Protein AF-A0A2U1QJL3-F1 (afdb_monomer_lite)

Foldseek 3Di:
DDDDDDDDDDDDDDDDPPDPPPDDPPCDPVNVVVVVVVVVVVVVQVVLLVQLVCQQPPDDPLLPDLQCVQVRNQFGVVLSVVVSVQVVLLVPPPRDPVPQPCCCCVPQLHDHNNRVVVCNVVVHHDHPVSGDVVRRPSDPVVPDPDPPPDD

Sequence (151 aa):
MEFTGRFSNVYVVLGELQATSVSPRKISTLDQFVGCINEIVQSQVTAINESFERSRIFRYHQHNIPCFNLLRGFVSNEALDMILGEVHRLNDPEFEYSMCGCQVRKSCGLPCACILSAYLFSGEYILLESIDIFWRTLDVSWSKPLEDEDI

Structure (mmCIF, N/CA/C/O backbone):
data_AF-A0A2U1QJL3-F1
#
_entry.id   AF-A0A2U1QJL3-F1
#
loop_
_atom_site.group_PDB
_atom_site.id
_atom_site.type_symbol
_atom_site.label_atom_id
_atom_site.label_alt_id
_atom_site.label_comp_id
_atom_site.label_asym_id
_atom_site.label_entity_id
_atom_site.label_seq_id
_atom_site.pdbx_PDB_ins_code
_atom_site.Cartn_x
_atom_site.Cartn_y
_atom_site.Cartn_z
_atom_site.occupancy
_atom_site.B_iso_or_equiv
_atom_site.auth_seq_id
_atom_site.auth_comp_id
_atom_site.auth_asym_id
_atom_site.auth_atom_id
_atom_site.pdbx_PDB_model_num
ATOM 1 N N . MET A 1 1 ? -19.156 5.980 107.046 1.00 35.94 1 MET A N 1
ATOM 2 C CA . MET A 1 1 ? -20.389 6.382 106.343 1.00 35.94 1 MET A CA 1
ATOM 3 C C . MET A 1 1 ? -20.409 5.586 105.050 1.00 35.94 1 MET A C 1
ATOM 5 O O . MET A 1 1 ? -19.529 5.797 104.232 1.00 35.94 1 MET A O 1
ATOM 9 N N . GLU A 1 2 ? -21.090 4.438 105.001 1.00 29.98 2 GLU A N 1
ATOM 10 C CA . GLU A 1 2 ? -22.563 4.310 104.882 1.00 29.98 2 GLU A CA 1
ATOM 11 C C . GLU A 1 2 ? -23.050 4.919 103.551 1.00 29.98 2 GLU A C 1
ATOM 13 O O . GLU A 1 2 ? -22.648 6.025 103.230 1.00 29.98 2 GLU A O 1
ATOM 18 N N . PHE A 1 3 ? -23.884 4.312 102.709 1.00 27.55 3 PHE A N 1
ATOM 19 C CA . PHE A 1 3 ? -24.710 3.111 102.791 1.00 27.55 3 PHE A CA 1
ATOM 20 C C . PHE A 1 3 ? -25.094 2.707 101.349 1.00 27.55 3 PHE A C 1
ATOM 22 O O . PHE A 1 3 ? -24.989 3.479 100.400 1.00 27.55 3 PHE A O 1
ATOM 29 N N . THR A 1 4 ? -25.566 1.476 101.229 1.00 42.22 4 THR A N 1
ATOM 30 C CA . THR A 1 4 ? -26.170 0.793 100.077 1.00 42.22 4 THR A CA 1
ATOM 31 C C . THR A 1 4 ? -27.362 1.515 99.424 1.00 42.22 4 THR A C 1
ATOM 33 O O . THR A 1 4 ? -28.155 2.132 100.129 1.00 42.22 4 THR A O 1
ATOM 36 N N . GLY A 1 5 ? -27.602 1.284 98.123 1.00 34.34 5 GLY A N 1
ATOM 37 C CA . GLY A 1 5 ? -28.884 1.596 97.469 1.00 34.34 5 GLY A CA 1
ATOM 38 C C . GLY A 1 5 ? -29.047 0.959 96.081 1.00 34.34 5 GLY A C 1
ATOM 39 O O . GLY A 1 5 ? -28.285 1.255 95.171 1.00 34.34 5 GLY A O 1
ATOM 40 N N . ARG A 1 6 ? -30.025 0.054 95.951 1.00 42.84 6 ARG A N 1
ATOM 41 C CA . ARG A 1 6 ? -30.450 -0.704 94.750 1.00 42.84 6 ARG A CA 1
ATOM 42 C C . ARG A 1 6 ? -31.365 0.143 93.835 1.00 42.84 6 ARG A C 1
ATOM 44 O O . ARG A 1 6 ? -31.698 1.258 94.207 1.00 42.84 6 ARG A O 1
ATOM 51 N N . PHE A 1 7 ? -31.846 -0.483 92.748 1.00 34.97 7 PHE A N 1
ATOM 52 C CA . PHE A 1 7 ? -32.929 -0.124 91.793 1.00 34.97 7 PHE A CA 1
ATOM 53 C C . PHE A 1 7 ? -32.413 0.347 90.415 1.00 34.97 7 PHE A C 1
ATOM 55 O O . PHE A 1 7 ? -31.825 1.409 90.296 1.00 34.97 7 PHE A O 1
ATOM 62 N N . SER A 1 8 ? -32.364 -0.517 89.391 1.00 34.56 8 SER A N 1
ATOM 63 C CA . SER A 1 8 ? -33.453 -1.046 88.534 1.00 34.56 8 SER A CA 1
ATOM 64 C C . SER A 1 8 ? -33.818 -0.123 87.358 1.00 34.56 8 SER A C 1
ATOM 66 O O . SER A 1 8 ? -34.401 0.931 87.555 1.00 34.56 8 SER A O 1
ATOM 68 N N . ASN A 1 9 ? -33.499 -0.614 86.151 1.00 34.94 9 ASN A N 1
ATOM 69 C CA . ASN A 1 9 ? -34.118 -0.413 84.831 1.00 34.94 9 ASN A CA 1
ATOM 70 C C . ASN A 1 9 ? -34.733 0.951 84.477 1.00 34.94 9 ASN A C 1
ATOM 72 O O . ASN A 1 9 ? -35.835 1.268 84.914 1.00 34.94 9 ASN A O 1
ATOM 76 N N . VAL A 1 10 ? -34.134 1.623 83.485 1.00 36.97 10 VAL A N 1
ATOM 77 C CA . VAL A 1 10 ? -34.872 2.497 82.560 1.00 36.97 10 VAL A CA 1
ATOM 78 C C . VAL A 1 10 ? -34.472 2.160 81.122 1.00 36.97 10 VAL A C 1
ATOM 80 O O . VAL A 1 10 ? -33.311 1.907 80.814 1.00 36.97 10 VAL A O 1
ATOM 83 N N . TYR A 1 11 ? -35.506 2.068 80.296 1.00 34.25 11 TYR A N 1
ATOM 84 C CA . TYR A 1 11 ? -35.568 1.497 78.962 1.00 34.25 11 TYR A CA 1
ATOM 85 C C . TYR A 1 11 ? -34.879 2.340 77.878 1.00 34.25 11 TYR A C 1
ATOM 87 O O . TYR A 1 11 ? -34.758 3.558 77.968 1.00 34.25 11 TYR A O 1
ATOM 95 N N . VAL A 1 12 ? -34.488 1.620 76.827 1.00 38.00 12 VAL A N 1
ATOM 96 C CA . VAL A 1 12 ? -33.970 2.060 75.527 1.00 38.00 12 VAL A CA 1
ATOM 97 C C . VAL A 1 12 ? -34.925 3.030 74.821 1.00 38.00 12 VAL A C 1
ATOM 99 O O . VAL A 1 12 ? -36.100 2.717 74.656 1.00 38.00 12 VAL A O 1
ATOM 102 N N . VAL A 1 13 ? -34.389 4.132 74.288 1.00 40.78 13 VAL A N 1
ATOM 103 C CA . VAL A 1 13 ? -34.911 4.778 73.071 1.00 40.78 13 VAL A CA 1
ATOM 104 C C . VAL A 1 13 ? -33.713 5.097 72.174 1.00 40.78 13 VAL A C 1
ATOM 106 O O . VAL A 1 13 ? -33.110 6.162 72.272 1.00 40.78 13 VAL A O 1
ATOM 109 N N . LEU A 1 14 ? -33.329 4.145 71.325 1.00 40.03 14 LEU A N 1
ATOM 110 C CA . LEU A 1 14 ? -32.512 4.429 70.147 1.00 40.03 14 LEU A CA 1
ATOM 111 C C . LEU A 1 14 ? -33.479 4.519 68.971 1.00 40.03 14 LEU A C 1
ATOM 113 O O . LEU A 1 14 ? -34.101 3.526 68.601 1.00 40.03 14 LEU A O 1
ATOM 117 N N . GLY A 1 15 ? -33.654 5.738 68.462 1.00 37.50 15 GLY A N 1
ATOM 118 C CA . GLY A 1 15 ? -34.457 6.009 67.278 1.00 37.50 15 GLY A CA 1
ATOM 119 C C . GLY A 1 15 ? -33.909 5.260 66.067 1.00 37.50 15 GLY A C 1
ATOM 120 O O . GLY A 1 15 ? -32.699 5.193 65.849 1.00 37.50 15 GLY A O 1
ATOM 121 N N . GLU A 1 16 ? -34.819 4.685 65.291 1.00 39.12 16 GLU A N 1
ATOM 122 C CA . GLU A 1 16 ? -34.521 4.007 64.039 1.00 39.12 16 GLU A CA 1
ATOM 123 C C . GLU A 1 16 ? -34.006 5.027 63.010 1.00 39.12 16 GLU A C 1
ATOM 125 O O . GLU A 1 16 ? -34.739 5.902 62.549 1.00 39.12 16 GLU A O 1
ATOM 130 N N . LEU A 1 17 ? -32.732 4.917 62.631 1.00 43.78 17 LEU A N 1
ATOM 131 C CA . LEU A 1 17 ? -32.229 5.500 61.391 1.00 43.78 17 LEU A CA 1
ATOM 132 C C . LEU A 1 17 ? -32.789 4.658 60.240 1.00 43.78 17 LEU A C 1
ATOM 134 O O . LEU A 1 17 ? -32.314 3.552 59.986 1.00 43.78 17 LEU A O 1
ATOM 138 N N . GLN A 1 18 ? -33.814 5.164 59.554 1.00 40.28 18 GLN A N 1
ATOM 139 C CA . GLN A 1 18 ? -34.268 4.578 58.295 1.00 40.28 18 GLN A CA 1
ATOM 140 C C . GLN A 1 18 ? -33.142 4.693 57.264 1.00 40.28 18 GLN A C 1
ATOM 142 O O . GLN A 1 18 ? -32.843 5.774 56.757 1.00 40.28 18 GLN A O 1
ATOM 147 N N . ALA A 1 19 ? -32.512 3.562 56.951 1.00 44.31 19 ALA A N 1
ATOM 148 C CA . ALA A 1 19 ? -31.654 3.437 55.789 1.00 44.31 19 ALA A CA 1
ATOM 149 C C . ALA A 1 19 ? -32.530 3.593 54.539 1.00 44.31 19 ALA A C 1
ATOM 151 O O . ALA A 1 19 ? -33.346 2.724 54.226 1.00 44.31 19 ALA A O 1
ATOM 152 N N . THR A 1 20 ? -32.377 4.706 53.823 1.00 41.28 20 THR A N 1
ATOM 153 C CA . THR A 1 20 ? -32.909 4.835 52.469 1.00 41.28 20 THR A CA 1
ATOM 154 C C . THR A 1 20 ? -32.197 3.8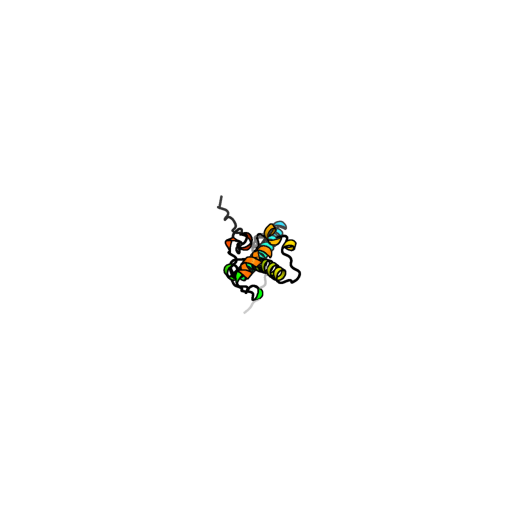00 51.603 1.00 41.28 20 THR A C 1
ATOM 156 O O . THR A 1 20 ? -31.023 3.928 51.261 1.00 41.28 20 THR A O 1
ATOM 159 N N . SER A 1 21 ? -32.899 2.713 51.286 1.00 44.62 21 SER A N 1
ATOM 160 C CA . SER A 1 21 ? -32.418 1.708 50.351 1.00 44.62 21 SER A CA 1
ATOM 161 C C . SER A 1 21 ? -32.355 2.347 48.966 1.00 44.62 21 SER A C 1
ATOM 163 O O . SER A 1 21 ? -33.350 2.380 48.239 1.00 44.62 21 SER A O 1
ATOM 165 N N . VAL A 1 22 ? -31.189 2.872 48.592 1.00 54.66 22 VAL A N 1
ATOM 166 C CA . VAL A 1 22 ? -30.868 3.084 47.183 1.00 54.66 22 VAL A CA 1
ATOM 167 C C . VAL A 1 22 ? -30.866 1.695 46.559 1.00 54.66 22 VAL A C 1
ATOM 169 O O . VAL A 1 22 ? -29.951 0.900 46.768 1.00 54.66 22 VAL A O 1
ATOM 172 N N . SER A 1 23 ? -31.960 1.370 45.872 1.00 48.47 23 SER A N 1
ATOM 173 C CA . SER A 1 23 ? -32.063 0.147 45.088 1.00 48.47 23 SER A CA 1
ATOM 174 C C . SER A 1 23 ? -30.882 0.124 44.113 1.00 48.47 23 SER A C 1
ATOM 176 O O . SER A 1 23 ? -30.701 1.107 43.384 1.00 48.47 23 SER A O 1
ATOM 178 N N . PRO A 1 24 ? -30.059 -0.941 44.081 1.00 53.22 24 PRO A N 1
ATOM 179 C CA . PRO A 1 24 ? -29.055 -1.069 43.042 1.00 53.22 24 PRO A CA 1
ATOM 180 C C . PRO A 1 24 ? -29.820 -1.081 41.721 1.00 53.22 24 PRO A C 1
ATOM 182 O O . PRO A 1 24 ? -30.660 -1.963 41.520 1.00 53.22 24 PRO A O 1
ATOM 185 N N . ARG A 1 25 ? -29.583 -0.095 40.841 1.00 50.38 25 ARG A N 1
ATOM 186 C CA . ARG A 1 25 ? -30.107 -0.152 39.470 1.00 50.38 25 ARG A CA 1
ATOM 187 C C . ARG A 1 25 ? -29.755 -1.536 38.941 1.00 50.38 25 ARG A C 1
ATOM 189 O O . ARG A 1 25 ? -28.577 -1.876 38.861 1.00 50.38 25 ARG A O 1
ATOM 196 N N . LYS A 1 26 ? -30.765 -2.351 38.629 1.00 56.22 26 LYS A N 1
ATOM 197 C CA . LYS A 1 26 ? -30.560 -3.579 37.865 1.00 56.22 26 LYS A CA 1
ATOM 198 C C . LYS A 1 26 ? -30.079 -3.130 36.493 1.00 56.22 26 LYS A C 1
ATOM 200 O O . LYS A 1 26 ? -30.901 -2.793 35.650 1.00 56.22 26 LYS A O 1
ATOM 205 N N . ILE A 1 27 ? -28.763 -3.049 36.323 1.00 58.47 27 ILE A N 1
ATOM 206 C CA . ILE A 1 27 ? -28.120 -2.881 35.022 1.00 58.47 27 ILE A CA 1
ATOM 207 C C . ILE A 1 27 ? -28.646 -4.047 34.188 1.00 58.47 27 ILE A C 1
ATOM 209 O O . ILE A 1 27 ? -28.427 -5.210 34.538 1.00 58.47 27 ILE A O 1
ATOM 213 N N . SER A 1 28 ? -29.490 -3.740 33.209 1.00 71.81 28 SER A N 1
ATOM 214 C CA . SER A 1 28 ? -30.244 -4.754 32.489 1.00 71.81 28 SER A CA 1
ATOM 215 C C . SER A 1 28 ? -29.292 -5.571 31.613 1.00 71.81 28 SER A C 1
ATOM 217 O O . SER A 1 28 ? -28.219 -5.103 31.233 1.00 71.81 28 SER A O 1
ATOM 219 N N . THR A 1 29 ? -29.668 -6.803 31.267 1.00 85.50 29 THR A N 1
ATOM 220 C CA . THR A 1 29 ? -28.891 -7.651 30.342 1.00 85.50 29 THR A CA 1
ATOM 221 C C . THR A 1 29 ? -28.591 -6.934 29.018 1.00 85.50 29 THR A C 1
ATOM 223 O O . THR A 1 29 ? -27.558 -7.186 28.405 1.00 85.50 29 THR A O 1
ATOM 226 N N . LEU A 1 30 ? -29.461 -6.003 28.608 1.00 92.19 30 LEU A N 1
ATOM 227 C CA . LEU A 1 30 ? -29.255 -5.162 27.434 1.00 92.19 30 LEU A CA 1
ATOM 228 C C . LEU A 1 30 ? -28.155 -4.113 27.653 1.00 92.19 30 LEU A C 1
ATOM 230 O O . LEU A 1 30 ? -27.290 -3.978 26.796 1.00 92.19 30 LEU A O 1
ATOM 234 N N . ASP A 1 31 ? -28.136 -3.428 28.800 1.00 90.44 31 ASP A N 1
ATOM 235 C CA . ASP A 1 31 ? -27.091 -2.441 29.120 1.00 90.44 31 ASP A CA 1
ATOM 236 C C . ASP A 1 31 ? -25.701 -3.092 29.158 1.00 90.44 31 ASP A C 1
ATOM 238 O O . ASP A 1 31 ? -24.728 -2.538 28.650 1.00 90.44 31 ASP A O 1
ATOM 242 N N . GLN A 1 32 ? -25.611 -4.308 29.710 1.00 90.50 32 GLN A N 1
ATOM 243 C CA . GLN A 1 32 ? -24.368 -5.087 29.718 1.00 90.50 32 GLN A CA 1
ATOM 244 C C . GLN A 1 32 ? -23.924 -5.471 28.302 1.00 90.50 32 GLN A C 1
ATOM 246 O O . GLN A 1 32 ? -22.742 -5.378 27.974 1.00 90.50 32 GLN A O 1
ATOM 251 N N . PHE A 1 33 ? -24.865 -5.883 27.451 1.00 92.88 33 PHE A N 1
ATOM 252 C CA . PHE A 1 33 ? -24.584 -6.250 26.066 1.00 92.88 33 PHE A CA 1
ATOM 253 C C . PHE A 1 33 ? -24.104 -5.054 25.234 1.00 92.88 33 PHE A C 1
ATOM 255 O O . PHE A 1 33 ? -23.099 -5.160 24.533 1.00 92.88 33 PHE A O 1
ATOM 262 N N . VAL A 1 34 ? -24.774 -3.903 25.355 1.00 94.56 34 VAL A N 1
ATOM 263 C CA . VAL A 1 34 ? -24.364 -2.652 24.695 1.00 94.56 34 VAL A CA 1
ATOM 264 C C . VAL A 1 34 ? -22.984 -2.210 25.181 1.00 94.56 34 VAL A C 1
ATOM 266 O O . VAL A 1 34 ? -22.145 -1.842 24.360 1.00 94.56 34 VAL A O 1
ATOM 269 N N . GLY A 1 35 ? -22.713 -2.315 26.488 1.00 93.81 35 GLY A N 1
ATOM 270 C CA . GLY A 1 35 ? -21.388 -2.050 27.051 1.00 93.81 35 GLY A CA 1
ATOM 271 C C . GLY A 1 35 ? -20.300 -2.920 26.418 1.00 93.81 35 GLY A C 1
ATOM 272 O O . GLY A 1 35 ? -19.288 -2.399 25.954 1.00 93.81 35 GLY A O 1
ATOM 273 N N . CYS A 1 36 ? -20.548 -4.227 26.299 1.00 94.88 36 CYS A N 1
ATOM 274 C CA . CYS A 1 36 ? -19.617 -5.164 25.669 1.00 94.88 36 CYS A CA 1
ATOM 275 C C . CYS A 1 36 ? -19.379 -4.853 24.179 1.00 94.88 36 CYS A C 1
ATOM 277 O O . CYS A 1 36 ? -18.234 -4.845 23.730 1.00 94.88 36 CYS A O 1
ATOM 279 N N . ILE A 1 37 ? -20.431 -4.541 23.408 1.00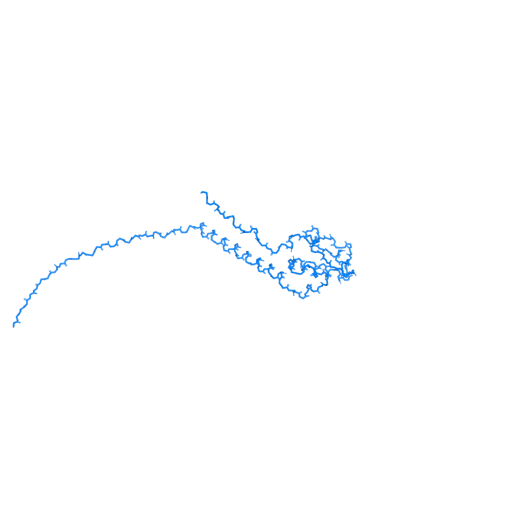 95.50 37 ILE A N 1
ATOM 280 C CA . ILE A 1 37 ? -20.273 -4.122 22.004 1.00 95.50 37 ILE A CA 1
ATOM 281 C C . ILE A 1 37 ? -19.413 -2.863 21.917 1.00 95.50 37 ILE A C 1
ATOM 283 O O . ILE A 1 37 ? -18.515 -2.803 21.079 1.00 95.50 37 ILE A O 1
ATOM 287 N N . ASN A 1 38 ? -19.666 -1.873 22.775 1.00 94.38 38 ASN A N 1
ATOM 288 C CA . ASN A 1 38 ? -18.889 -0.642 22.775 1.00 94.38 38 ASN A CA 1
ATOM 289 C C . ASN A 1 38 ? -17.404 -0.922 23.046 1.00 94.38 38 ASN A C 1
ATOM 291 O O . ASN A 1 38 ? -16.557 -0.429 22.311 1.00 94.38 38 ASN A O 1
ATOM 295 N N . GLU A 1 39 ? -17.074 -1.766 24.026 1.00 95.44 39 GLU A N 1
ATOM 296 C CA . GLU A 1 39 ? -15.687 -2.174 24.294 1.00 95.44 39 GLU A CA 1
ATOM 297 C C . GLU A 1 39 ? 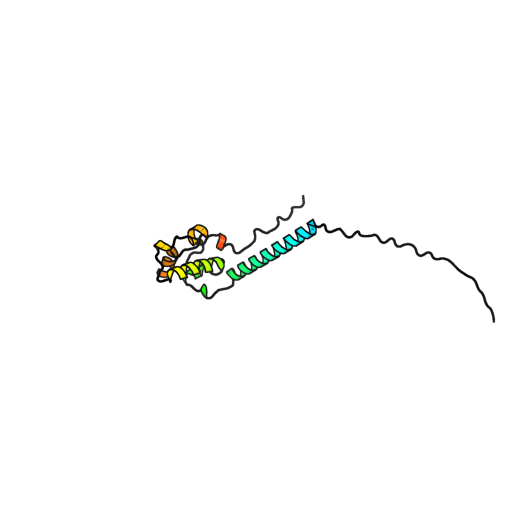-15.022 -2.836 23.074 1.00 95.44 39 GLU A C 1
ATOM 299 O O . GLU A 1 39 ? -13.890 -2.493 22.725 1.00 95.44 39 GLU A O 1
ATOM 304 N N . ILE A 1 40 ? -15.735 -3.731 22.379 1.00 95.75 40 ILE A N 1
ATOM 305 C CA . ILE A 1 40 ? -15.239 -4.388 21.159 1.00 95.75 40 ILE A CA 1
ATOM 306 C C . ILE A 1 40 ? -14.981 -3.358 20.053 1.00 95.75 40 ILE A C 1
ATOM 308 O O . ILE A 1 40 ? -13.917 -3.376 19.432 1.00 95.75 40 ILE A O 1
ATOM 312 N N . VAL A 1 41 ? -15.928 -2.447 19.815 1.00 94.19 41 VAL A N 1
ATOM 313 C CA . VAL A 1 41 ? -15.799 -1.407 18.784 1.00 94.19 41 VAL A CA 1
ATOM 314 C C . VAL A 1 41 ? -14.628 -0.478 19.100 1.00 94.19 41 VAL A C 1
ATOM 316 O O . VAL A 1 41 ? -13.808 -0.221 18.222 1.00 94.19 41 VAL A O 1
ATOM 319 N N . GLN A 1 42 ? -14.485 -0.027 20.349 1.00 93.81 42 GLN A N 1
ATOM 320 C CA . GLN A 1 42 ? -13.365 0.830 20.751 1.00 93.81 42 GLN A CA 1
ATOM 321 C C . GLN A 1 42 ? -12.015 0.123 20.595 1.00 93.81 42 GLN A C 1
ATOM 323 O O . GLN A 1 42 ? -11.046 0.720 20.117 1.00 93.81 42 GLN A O 1
ATOM 328 N N . SER A 1 43 ? -11.946 -1.166 20.936 1.00 96.25 43 SER A N 1
ATOM 329 C CA . SER A 1 43 ? -10.748 -1.978 20.715 1.00 96.25 43 SER A CA 1
ATOM 330 C C . SER A 1 43 ? -10.386 -2.072 19.228 1.00 96.25 43 SER A C 1
ATOM 332 O O . SER A 1 43 ? -9.225 -1.876 18.869 1.00 96.25 43 SER A O 1
ATOM 334 N N . GLN A 1 44 ? -11.368 -2.288 18.349 1.00 95.56 44 GLN A N 1
ATOM 335 C CA . GLN A 1 44 ? -11.140 -2.332 16.902 1.00 95.56 44 GLN A CA 1
ATOM 336 C C . GLN A 1 44 ? -10.694 -0.980 16.342 1.00 95.56 44 GLN A C 1
ATOM 338 O O . GLN A 1 44 ? -9.730 -0.930 15.582 1.00 95.56 44 GLN A O 1
ATOM 343 N N . VAL A 1 45 ? -11.339 0.118 16.746 1.00 94.12 45 VAL A N 1
ATOM 344 C CA . VAL A 1 45 ? -10.939 1.479 16.348 1.00 94.12 45 VAL A CA 1
ATOM 345 C C . VAL A 1 45 ? -9.496 1.760 16.768 1.00 94.12 45 VAL A C 1
ATOM 347 O O . VAL A 1 45 ? -8.719 2.298 15.983 1.00 94.12 45 VAL A O 1
ATOM 350 N N . THR A 1 46 ? -9.113 1.341 17.976 1.00 94.88 46 THR A N 1
ATOM 351 C CA . THR A 1 46 ? -7.742 1.490 18.481 1.00 94.88 46 THR A CA 1
ATOM 352 C C . THR A 1 46 ? -6.753 0.713 17.613 1.00 94.88 46 THR A C 1
ATOM 354 O O . THR A 1 46 ? -5.779 1.290 17.138 1.00 94.88 46 THR A O 1
ATOM 357 N N . ALA A 1 47 ? -7.037 -0.559 17.318 1.00 96.19 47 ALA A N 1
ATOM 358 C CA . ALA A 1 47 ? -6.183 -1.393 16.472 1.00 96.19 47 ALA A CA 1
ATOM 359 C C . ALA A 1 47 ? -6.037 -0.842 15.038 1.00 96.19 47 ALA A C 1
ATOM 361 O O . ALA A 1 47 ? -4.947 -0.873 14.464 1.00 96.19 47 ALA A O 1
ATOM 362 N N . ILE A 1 48 ? -7.116 -0.302 14.461 1.00 94.56 48 ILE A N 1
ATOM 363 C CA . ILE A 1 48 ? -7.082 0.336 13.138 1.00 94.56 48 ILE A CA 1
ATOM 364 C C . ILE A 1 48 ? -6.207 1.593 13.176 1.00 94.56 48 ILE A C 1
ATOM 366 O O . ILE A 1 48 ? -5.316 1.735 12.339 1.00 94.56 48 ILE A O 1
ATOM 370 N N . ASN A 1 49 ? -6.407 2.471 14.163 1.00 95.06 49 ASN A N 1
ATOM 371 C CA . ASN A 1 49 ? -5.602 3.683 14.324 1.00 95.06 49 ASN A CA 1
ATOM 372 C C . ASN A 1 49 ? -4.115 3.358 14.513 1.00 95.06 49 ASN A C 1
ATOM 374 O O . ASN A 1 49 ? -3.262 3.997 13.902 1.00 95.06 49 ASN A O 1
ATOM 378 N N . GLU A 1 50 ? -3.790 2.332 15.301 1.00 95.88 50 GLU A N 1
ATOM 379 C CA . GLU A 1 50 ? -2.414 1.853 15.440 1.00 95.88 50 GLU A CA 1
ATOM 380 C C . GLU A 1 50 ? -1.833 1.389 14.096 1.00 95.88 50 GLU A C 1
ATOM 382 O O . GLU A 1 50 ? -0.702 1.747 13.763 1.00 95.88 50 GLU A O 1
ATOM 387 N N . SER A 1 51 ? -2.590 0.634 13.291 1.00 96.06 51 SER A N 1
ATOM 388 C CA . SER A 1 51 ? -2.138 0.209 11.957 1.00 96.06 51 SER A CA 1
ATOM 389 C C . SER A 1 51 ? -1.935 1.392 10.998 1.00 96.06 51 SER A C 1
ATOM 391 O O . SER A 1 51 ? -0.937 1.460 10.267 1.00 96.06 51 SER A O 1
ATOM 393 N N . PHE A 1 52 ? -2.832 2.379 11.031 1.00 96.06 52 PHE A N 1
ATOM 394 C CA . PHE A 1 52 ? -2.705 3.605 10.247 1.00 96.06 52 PHE A CA 1
ATOM 395 C C . PHE A 1 52 ? -1.474 4.414 10.646 1.00 96.06 52 PHE A C 1
ATOM 397 O O . PHE A 1 52 ? -0.680 4.782 9.779 1.00 96.06 52 PHE A O 1
ATOM 404 N N . GLU A 1 53 ? -1.226 4.602 11.941 1.00 96.19 53 GLU A N 1
ATOM 405 C CA . GLU A 1 53 ? -0.016 5.277 12.413 1.00 96.19 53 GLU A CA 1
ATOM 406 C C . GLU A 1 53 ? 1.256 4.518 12.021 1.00 96.19 53 GLU A C 1
ATOM 408 O O . GLU A 1 53 ? 2.236 5.128 11.577 1.00 96.19 53 GLU A O 1
ATOM 413 N N . ARG A 1 54 ? 1.240 3.179 12.065 1.00 96.00 54 ARG A N 1
ATOM 414 C CA . ARG A 1 54 ? 2.345 2.370 11.524 1.00 96.00 54 ARG A CA 1
ATOM 415 C C . ARG A 1 54 ? 2.550 2.617 10.034 1.00 96.00 54 ARG A C 1
ATOM 417 O O . ARG A 1 54 ? 3.695 2.740 9.612 1.00 96.00 54 ARG A O 1
ATOM 424 N N . SER A 1 55 ? 1.484 2.714 9.244 1.00 97.06 55 SER A N 1
ATOM 425 C CA . SER A 1 55 ? 1.557 3.037 7.809 1.00 97.06 55 SER A CA 1
ATOM 426 C C . SER A 1 55 ? 2.127 4.429 7.549 1.00 97.06 55 SER A C 1
ATOM 428 O O . SER A 1 55 ? 2.914 4.617 6.62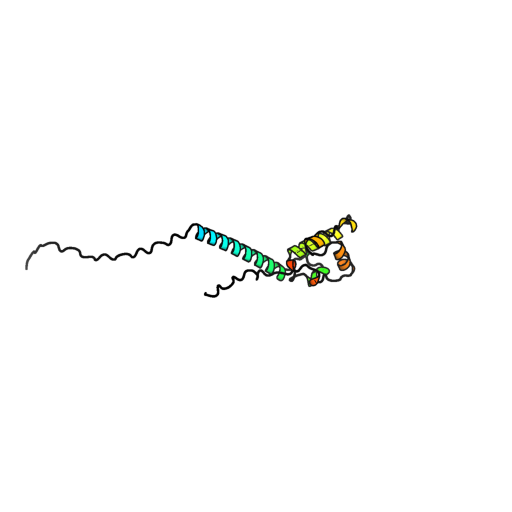1 1.00 97.06 55 SER A O 1
ATOM 430 N N . ARG A 1 56 ? 1.815 5.401 8.411 1.00 96.25 56 ARG A N 1
ATOM 431 C CA . ARG A 1 56 ? 2.307 6.780 8.298 1.00 96.25 56 ARG A CA 1
ATOM 432 C C . ARG A 1 56 ? 3.781 6.914 8.665 1.00 96.25 56 ARG A C 1
ATOM 434 O O . ARG A 1 56 ? 4.545 7.555 7.936 1.00 96.25 56 ARG A O 1
ATOM 441 N N . ILE A 1 57 ? 4.195 6.304 9.773 1.00 94.69 57 ILE A N 1
ATOM 442 C CA . ILE A 1 57 ? 5.491 6.580 10.410 1.00 94.69 57 ILE A CA 1
ATOM 443 C C . ILE A 1 57 ? 6.535 5.519 10.066 1.00 94.69 57 ILE A C 1
ATOM 445 O O . ILE A 1 57 ? 7.691 5.853 9.799 1.00 94.69 57 ILE A O 1
ATOM 449 N N . PHE A 1 58 ? 6.157 4.240 10.065 1.00 91.31 58 PHE A N 1
ATOM 450 C CA . PHE A 1 58 ? 7.124 3.171 9.871 1.00 91.31 58 PHE A CA 1
ATOM 451 C C . PHE A 1 58 ? 7.544 3.073 8.401 1.00 91.31 58 PHE A C 1
ATOM 453 O O . PHE A 1 58 ? 6.787 3.368 7.473 1.00 91.31 58 PHE A O 1
ATOM 460 N N . ARG A 1 59 ? 8.798 2.685 8.173 1.00 89.00 59 ARG A N 1
ATOM 461 C CA . ARG A 1 59 ? 9.355 2.465 6.836 1.00 89.00 59 ARG A CA 1
ATOM 462 C C . ARG A 1 59 ? 9.934 1.060 6.797 1.00 89.00 59 ARG A C 1
ATOM 464 O O . ARG A 1 59 ? 11.051 0.837 7.256 1.00 89.00 59 ARG A O 1
ATOM 471 N N . TYR A 1 60 ? 9.166 0.109 6.270 1.00 92.50 60 TYR A N 1
ATOM 472 C CA . TYR A 1 60 ? 9.648 -1.258 6.104 1.00 92.50 60 TYR A CA 1
ATOM 473 C C . TYR A 1 60 ? 10.744 -1.305 5.044 1.00 92.50 60 TYR A C 1
ATOM 475 O O . TYR A 1 60 ? 10.634 -0.690 3.982 1.00 92.50 60 TYR A O 1
ATOM 483 N N . HIS A 1 61 ? 11.801 -2.069 5.320 1.00 94.88 61 HIS A N 1
ATOM 484 C CA . HIS A 1 61 ? 12.918 -2.212 4.391 1.00 94.88 61 HIS A CA 1
ATOM 485 C C . HIS A 1 61 ? 12.477 -2.812 3.047 1.00 94.88 61 HIS A C 1
ATOM 487 O O . HIS A 1 61 ? 12.930 -2.355 2.002 1.00 94.88 61 HIS A O 1
ATOM 493 N N . GLN A 1 62 ? 11.529 -3.756 3.066 1.00 94.69 62 GLN A N 1
ATOM 494 C CA . GLN A 1 62 ? 10.975 -4.378 1.857 1.00 94.69 62 GLN A CA 1
ATOM 495 C C . GLN A 1 62 ? 10.244 -3.390 0.936 1.00 94.69 62 GLN A C 1
ATOM 497 O O . GLN A 1 62 ? 10.176 -3.601 -0.269 1.00 94.69 62 GLN A O 1
ATOM 502 N N . HIS A 1 63 ? 9.750 -2.270 1.476 1.00 95.50 63 HIS A N 1
ATOM 503 C CA . HIS A 1 63 ? 9.127 -1.202 0.689 1.00 95.50 63 HIS A CA 1
ATOM 504 C C . HIS A 1 63 ? 10.140 -0.177 0.177 1.00 95.50 63 HIS A C 1
ATOM 506 O O . HIS A 1 63 ? 9.748 0.829 -0.412 1.00 95.50 63 HIS A O 1
ATOM 512 N N . ASN A 1 64 ? 11.442 -0.374 0.404 1.00 94.44 64 ASN A N 1
ATOM 513 C CA . ASN A 1 64 ? 12.488 0.534 -0.064 1.00 94.44 64 ASN A CA 1
ATOM 514 C C . ASN A 1 64 ? 12.806 0.337 -1.556 1.00 94.44 64 ASN A C 1
ATOM 516 O O . ASN A 1 64 ? 13.954 0.141 -1.946 1.00 94.44 64 ASN A O 1
ATOM 520 N N . ILE A 1 65 ? 11.761 0.397 -2.376 1.00 94.19 65 ILE A N 1
ATOM 521 C CA . ILE A 1 65 ? 11.810 0.334 -3.832 1.00 94.19 65 ILE A CA 1
ATOM 522 C C . ILE A 1 65 ? 11.653 1.767 -4.352 1.00 94.19 65 ILE A C 1
ATOM 524 O O . ILE A 1 65 ? 10.732 2.456 -3.903 1.00 94.19 65 ILE A O 1
ATOM 528 N N . PRO A 1 66 ? 12.501 2.239 -5.288 1.00 94.62 66 PRO A N 1
ATOM 529 C CA . PRO A 1 66 ? 12.470 3.626 -5.745 1.00 94.62 66 PRO A CA 1
ATOM 530 C C . PRO A 1 66 ? 11.075 4.107 -6.149 1.00 94.62 66 PRO A C 1
ATOM 532 O O . PRO A 1 66 ? 10.638 5.153 -5.677 1.00 94.62 66 PRO A O 1
ATOM 535 N N . CYS A 1 67 ? 10.325 3.314 -6.919 1.00 95.75 67 CYS A N 1
ATOM 536 C CA . CYS A 1 67 ? 9.001 3.706 -7.399 1.00 95.75 67 CYS A CA 1
ATOM 537 C C . CYS A 1 67 ? 7.941 3.866 -6.285 1.00 95.75 67 CYS A C 1
ATOM 539 O O . CYS A 1 67 ? 6.916 4.500 -6.522 1.00 95.75 67 CYS A O 1
ATOM 541 N N . PHE A 1 68 ? 8.191 3.377 -5.059 1.00 97.00 68 PHE A N 1
ATOM 542 C CA . PHE A 1 68 ? 7.286 3.513 -3.904 1.00 97.00 68 PHE A CA 1
ATOM 543 C C . PHE A 1 68 ? 7.518 4.801 -3.103 1.00 97.00 68 PHE A C 1
ATOM 545 O O . PHE A 1 68 ? 6.797 5.063 -2.139 1.00 97.00 68 PHE A O 1
ATOM 552 N N . ASN A 1 69 ? 8.515 5.617 -3.460 1.00 95.62 69 ASN A N 1
ATOM 553 C CA . ASN A 1 69 ? 8.921 6.783 -2.671 1.00 95.62 69 ASN A CA 1
ATOM 554 C C . ASN A 1 69 ? 7.769 7.726 -2.306 1.00 95.62 69 ASN A C 1
ATOM 556 O O . ASN A 1 69 ? 7.709 8.168 -1.162 1.00 95.62 69 ASN A O 1
ATOM 560 N N . LEU A 1 70 ? 6.858 7.990 -3.245 1.00 97.00 70 LEU A N 1
ATOM 561 C CA . LEU A 1 70 ? 5.717 8.886 -3.031 1.00 97.00 70 LEU A CA 1
ATOM 562 C C . LEU A 1 70 ? 4.553 8.231 -2.270 1.00 97.00 70 LEU A C 1
ATOM 564 O O . LEU A 1 70 ? 3.653 8.930 -1.818 1.00 97.00 70 LEU A O 1
ATOM 568 N N . LEU A 1 71 ? 4.561 6.905 -2.122 1.00 97.50 71 LEU A N 1
ATOM 569 C CA . LEU A 1 71 ? 3.483 6.156 -1.474 1.00 97.50 71 LEU A CA 1
ATOM 570 C C . LEU A 1 71 ? 3.748 5.939 0.021 1.00 97.50 71 LEU A C 1
ATOM 572 O O . LEU A 1 71 ? 2.825 5.956 0.834 1.00 97.50 71 LEU A O 1
ATOM 576 N N . ARG A 1 72 ? 5.015 5.740 0.403 1.00 95.50 72 ARG A N 1
ATOM 577 C CA . ARG A 1 72 ? 5.403 5.436 1.790 1.00 95.50 72 ARG A CA 1
ATOM 578 C C . ARG A 1 72 ? 4.988 6.556 2.744 1.00 95.50 72 ARG A C 1
ATOM 580 O O . ARG A 1 72 ? 5.457 7.685 2.621 1.00 95.50 72 ARG A O 1
ATOM 587 N N . GLY A 1 73 ? 4.173 6.225 3.742 1.00 95.69 73 GLY A N 1
ATOM 588 C CA . GLY A 1 73 ? 3.643 7.191 4.707 1.00 95.69 73 GLY A CA 1
ATOM 589 C C . GLY A 1 73 ? 2.303 7.820 4.330 1.00 95.69 73 GLY A C 1
ATOM 590 O O . GLY A 1 73 ? 1.704 8.484 5.171 1.00 95.69 73 GLY A O 1
ATOM 591 N N . PHE A 1 74 ? 1.839 7.611 3.097 1.00 97.12 74 PHE A N 1
ATOM 592 C CA . PHE A 1 74 ? 0.586 8.163 2.566 1.00 97.12 74 PHE A CA 1
ATOM 593 C C . PHE A 1 74 ? -0.401 7.084 2.115 1.00 97.12 74 PHE A C 1
ATOM 595 O O . PHE A 1 74 ? -1.556 7.379 1.827 1.00 97.12 74 PHE A O 1
ATOM 602 N N . VAL A 1 75 ? 0.064 5.842 2.036 1.00 97.44 75 VAL A N 1
ATOM 603 C CA . VAL A 1 75 ? -0.697 4.664 1.636 1.00 97.44 75 VAL A CA 1
ATOM 604 C C . VAL A 1 75 ? -0.535 3.605 2.722 1.00 97.44 75 VAL A C 1
ATOM 606 O O . VAL A 1 75 ? 0.528 3.520 3.343 1.00 97.44 75 VAL A O 1
ATOM 609 N N . SER A 1 76 ? -1.577 2.805 2.955 1.00 97.44 76 SER A N 1
ATOM 610 C CA . SER A 1 76 ? -1.519 1.675 3.894 1.00 97.44 76 SER A CA 1
ATOM 611 C C . SER A 1 76 ? -0.365 0.720 3.572 1.00 97.44 76 SER A C 1
ATOM 613 O O . SER A 1 76 ? -0.027 0.498 2.402 1.00 97.44 76 SER A O 1
ATOM 615 N N . ASN A 1 77 ? 0.221 0.120 4.605 1.00 97.31 77 ASN A N 1
ATOM 616 C CA . ASN A 1 77 ? 1.259 -0.893 4.414 1.00 97.31 77 ASN A CA 1
ATOM 617 C C . ASN A 1 77 ? 0.730 -2.114 3.657 1.00 97.31 77 ASN A C 1
ATOM 619 O O . ASN A 1 77 ? 1.445 -2.672 2.834 1.00 97.31 77 ASN A O 1
ATOM 623 N N . GLU A 1 78 ? -0.530 -2.480 3.876 1.00 97.00 78 GLU A N 1
ATOM 624 C CA . GLU A 1 78 ? -1.200 -3.598 3.219 1.00 97.00 78 GLU A CA 1
ATOM 625 C C . GLU A 1 78 ? -1.250 -3.399 1.698 1.00 97.00 78 GLU A C 1
ATOM 627 O O . GLU A 1 78 ? -0.951 -4.317 0.933 1.00 97.00 78 GLU A O 1
ATOM 632 N N . ALA A 1 79 ? -1.559 -2.183 1.235 1.00 97.88 79 ALA A N 1
ATOM 633 C CA . ALA A 1 79 ? -1.478 -1.846 -0.184 1.00 97.88 79 ALA A CA 1
ATOM 634 C C . ALA A 1 79 ? -0.045 -1.929 -0.719 1.00 97.88 79 ALA A C 1
ATOM 636 O O . ALA A 1 79 ? 0.161 -2.471 -1.804 1.00 97.88 79 ALA A O 1
ATOM 637 N N . LEU A 1 80 ? 0.948 -1.437 0.030 1.00 98.00 80 LEU A N 1
ATOM 638 C CA . LEU A 1 80 ? 2.354 -1.554 -0.367 1.00 98.00 80 LEU A CA 1
ATOM 639 C C . LEU A 1 80 ? 2.799 -3.018 -0.472 1.00 98.00 80 LEU A C 1
ATOM 641 O O . LEU A 1 80 ? 3.511 -3.354 -1.415 1.00 98.00 80 LEU A O 1
ATOM 645 N N . ASP A 1 81 ? 2.347 -3.891 0.429 1.00 97.88 81 ASP A N 1
ATOM 646 C CA . ASP A 1 81 ? 2.617 -5.331 0.381 1.00 97.88 81 ASP A CA 1
ATOM 647 C C . ASP A 1 81 ? 1.962 -5.998 -0.838 1.00 97.88 81 ASP A C 1
ATOM 649 O O . ASP A 1 81 ? 2.592 -6.816 -1.510 1.00 97.88 81 ASP A O 1
ATOM 653 N N . MET A 1 82 ? 0.733 -5.612 -1.196 1.00 98.12 82 MET A N 1
ATOM 654 C CA . MET A 1 82 ? 0.084 -6.107 -2.417 1.00 98.12 82 MET A CA 1
ATOM 655 C C . MET A 1 82 ? 0.807 -5.656 -3.690 1.00 98.12 82 MET A C 1
ATOM 657 O O . MET A 1 82 ? 1.029 -6.467 -4.590 1.00 98.12 82 MET A O 1
ATOM 661 N N . ILE A 1 83 ? 1.208 -4.382 -3.771 1.00 98.00 83 ILE A N 1
ATOM 662 C CA . ILE A 1 83 ? 1.985 -3.872 -4.911 1.00 98.00 83 ILE A CA 1
ATOM 663 C C . ILE A 1 83 ? 3.352 -4.571 -4.961 1.00 98.00 83 ILE A C 1
ATOM 665 O O . ILE A 1 83 ? 3.807 -4.957 -6.036 1.00 98.00 83 ILE A O 1
ATOM 669 N N . LEU A 1 84 ? 3.998 -4.787 -3.811 1.00 97.94 84 LEU A N 1
ATOM 670 C CA . LEU A 1 84 ? 5.255 -5.529 -3.710 1.00 97.94 84 LEU A CA 1
ATOM 671 C C . LEU A 1 84 ? 5.105 -6.969 -4.221 1.00 97.94 84 LEU A C 1
ATOM 673 O O . LEU A 1 84 ? 5.973 -7.451 -4.945 1.00 97.94 84 LEU A O 1
ATOM 677 N N . GLY A 1 85 ? 3.987 -7.635 -3.924 1.00 97.56 85 GLY A N 1
ATOM 678 C CA . GLY A 1 85 ? 3.656 -8.939 -4.501 1.00 97.56 85 GLY A CA 1
ATOM 679 C C . GLY A 1 85 ? 3.643 -8.921 -6.033 1.00 97.56 85 GLY A C 1
ATOM 680 O O . GLY A 1 85 ? 4.201 -9.812 -6.670 1.00 97.56 85 GLY A O 1
ATOM 681 N N . GLU A 1 86 ? 3.094 -7.871 -6.644 1.00 97.75 86 GLU A N 1
ATOM 682 C CA . GLU A 1 86 ? 3.111 -7.698 -8.101 1.00 97.75 86 GLU A CA 1
ATOM 683 C C . GLU A 1 86 ? 4.515 -7.373 -8.651 1.00 97.75 86 GLU A C 1
ATOM 685 O O . GLU A 1 86 ? 4.843 -7.794 -9.761 1.00 97.75 86 GLU A O 1
ATOM 690 N N . VAL A 1 87 ? 5.379 -6.700 -7.879 1.00 97.00 87 VAL A N 1
ATOM 691 C CA . VAL A 1 87 ? 6.810 -6.552 -8.215 1.00 97.00 87 VAL A CA 1
ATOM 692 C C . VAL A 1 87 ? 7.518 -7.908 -8.185 1.00 97.00 87 VAL A C 1
ATOM 694 O O . VAL A 1 87 ? 8.294 -8.214 -9.086 1.00 97.00 87 VAL A O 1
ATOM 697 N N . HIS A 1 88 ? 7.246 -8.748 -7.185 1.00 96.56 88 HIS A N 1
ATOM 698 C CA . HIS A 1 88 ? 7.805 -10.099 -7.130 1.00 96.56 88 HIS A CA 1
ATOM 699 C C . HIS A 1 88 ? 7.359 -10.947 -8.317 1.00 96.56 88 HIS A C 1
ATOM 701 O O . HIS A 1 88 ? 8.195 -11.629 -8.901 1.00 96.56 88 HIS A O 1
ATOM 707 N N . ARG A 1 89 ? 6.089 -10.838 -8.730 1.00 96.00 89 ARG A N 1
ATOM 708 C CA . ARG A 1 89 ? 5.601 -11.488 -9.952 1.00 96.00 89 ARG A CA 1
ATOM 709 C C . ARG A 1 89 ? 6.373 -11.043 -11.191 1.00 96.00 89 ARG A C 1
ATOM 711 O O . ARG A 1 89 ? 6.696 -11.889 -12.000 1.00 96.00 89 ARG A O 1
ATOM 718 N N . LEU A 1 90 ? 6.700 -9.759 -11.343 1.00 94.50 90 LEU A N 1
ATOM 719 C CA . LEU A 1 90 ? 7.510 -9.294 -12.482 1.00 94.50 90 LEU A CA 1
ATOM 720 C C . LEU A 1 90 ? 8.929 -9.865 -12.504 1.00 94.50 90 LEU A C 1
ATOM 722 O O . LEU A 1 90 ? 9.513 -10.003 -13.574 1.00 94.50 90 LEU A O 1
ATOM 726 N N . ASN A 1 91 ? 9.492 -10.141 -11.329 1.00 93.12 91 ASN A N 1
ATOM 727 C CA . ASN A 1 91 ? 10.832 -10.704 -11.199 1.00 93.12 91 ASN A CA 1
ATOM 728 C C . ASN A 1 91 ? 10.849 -12.232 -11.355 1.00 93.12 91 ASN A C 1
ATOM 730 O O . ASN A 1 91 ? 11.931 -12.820 -11.372 1.00 93.12 91 ASN A O 1
ATOM 734 N N . ASP A 1 92 ? 9.681 -12.870 -11.440 1.00 94.94 92 ASP A N 1
ATOM 735 C CA . ASP A 1 92 ? 9.562 -14.292 -11.726 1.00 94.94 92 ASP A CA 1
ATOM 736 C C . ASP A 1 92 ? 9.934 -14.551 -13.201 1.00 94.94 92 ASP A C 1
ATOM 738 O O . ASP A 1 92 ? 9.305 -13.975 -14.093 1.00 94.94 92 ASP A O 1
ATOM 742 N N . PRO A 1 93 ? 10.940 -15.397 -13.496 1.00 92.81 93 PRO A N 1
ATOM 743 C CA . PRO A 1 93 ? 11.322 -15.728 -14.869 1.00 92.81 93 PRO A CA 1
ATOM 744 C C . PRO A 1 93 ? 10.193 -16.342 -15.707 1.00 92.81 93 PRO A C 1
ATOM 746 O O . PRO A 1 93 ? 10.253 -16.277 -16.934 1.00 92.81 93 PRO A O 1
ATOM 749 N N . GLU A 1 94 ? 9.188 -16.945 -15.068 1.00 93.69 94 GLU A N 1
ATOM 750 C CA . GLU A 1 94 ? 8.022 -17.538 -15.732 1.00 93.69 94 GLU A CA 1
ATOM 751 C C . GLU A 1 94 ? 6.901 -16.516 -15.987 1.00 93.69 94 GLU A C 1
ATOM 753 O O . GLU A 1 94 ? 5.868 -16.849 -16.572 1.00 93.69 94 GLU A O 1
ATOM 758 N N . PHE A 1 95 ? 7.069 -15.260 -15.562 1.00 92.94 95 PHE A N 1
ATOM 759 C CA . PHE A 1 95 ? 6.047 -14.243 -15.750 1.00 92.94 95 PHE A CA 1
ATOM 760 C C . PHE A 1 95 ? 5.927 -13.808 -17.210 1.00 92.94 95 PHE A C 1
ATOM 762 O O . PHE A 1 95 ? 6.793 -13.138 -17.775 1.00 92.94 95 PHE A O 1
ATOM 769 N N . GLU A 1 96 ? 4.762 -14.081 -17.788 1.00 92.69 96 GLU A N 1
ATOM 770 C CA . GLU A 1 96 ? 4.334 -13.474 -19.040 1.00 92.69 96 GLU A CA 1
ATOM 771 C C . GLU A 1 96 ? 3.310 -12.362 -18.792 1.00 92.69 96 GLU A C 1
ATOM 773 O O . GLU A 1 96 ? 2.357 -12.512 -18.023 1.00 92.69 96 GLU A O 1
ATOM 778 N N . TYR A 1 97 ? 3.428 -11.249 -19.521 1.00 89.62 97 TYR A N 1
ATOM 779 C CA . TYR A 1 97 ? 2.465 -10.140 -19.438 1.00 89.62 97 TYR A CA 1
ATOM 780 C C . TYR A 1 97 ? 1.016 -10.573 -19.725 1.00 89.62 97 TYR A C 1
ATOM 782 O O . TYR A 1 97 ? 0.077 -10.015 -19.151 1.00 89.62 97 TYR A O 1
ATOM 790 N N . SER A 1 98 ? 0.832 -11.594 -20.568 1.00 91.62 98 SER A N 1
ATOM 791 C CA . SER A 1 98 ? -0.458 -12.238 -20.856 1.00 91.62 98 SER A CA 1
ATOM 792 C C . SER A 1 98 ? -1.122 -12.817 -19.593 1.00 91.62 98 SER A C 1
ATOM 794 O O . SER A 1 98 ? -2.346 -12.781 -19.466 1.00 91.62 98 SER A O 1
ATOM 796 N N . MET A 1 99 ? -0.326 -13.280 -18.624 1.00 90.94 99 MET A N 1
ATOM 797 C CA . MET A 1 99 ? -0.768 -13.917 -17.379 1.00 90.94 99 MET A CA 1
ATOM 798 C C . MET A 1 99 ? -1.084 -12.923 -16.258 1.00 90.94 99 MET A C 1
ATOM 800 O O . MET A 1 99 ? -1.580 -13.321 -15.201 1.00 90.94 99 MET A O 1
ATOM 804 N N . CYS A 1 100 ? -0.82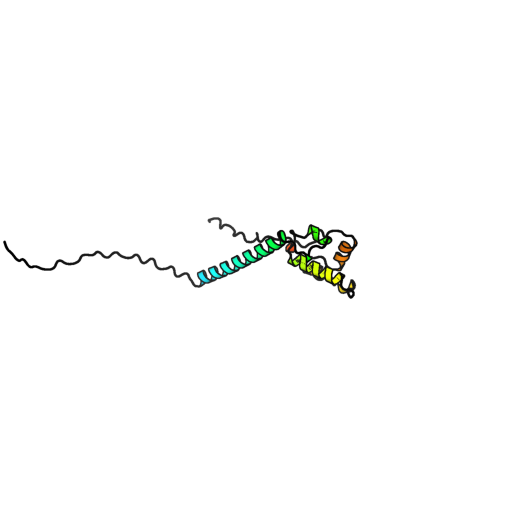3 -11.622 -16.435 1.00 94.81 100 CYS A N 1
ATOM 805 C CA . CYS A 1 100 ? -1.047 -10.653 -15.362 1.00 94.81 100 CYS A CA 1
ATOM 806 C C . CYS A 1 100 ? -2.506 -10.658 -14.879 1.00 94.81 100 CYS A C 1
ATOM 808 O O . CYS A 1 100 ? -2.764 -10.579 -13.675 1.00 94.81 100 CYS A O 1
ATOM 810 N N . GLY A 1 101 ? -3.4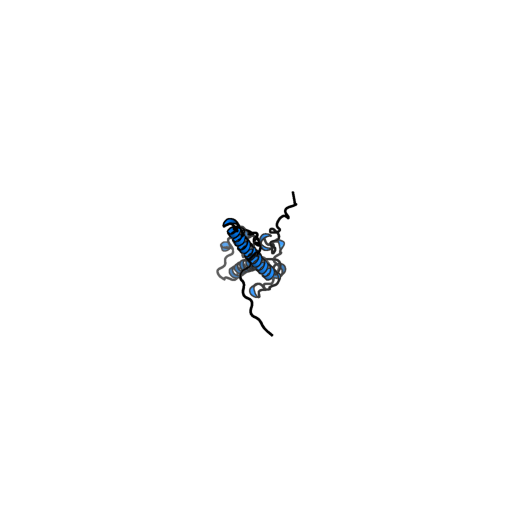67 -10.716 -15.811 1.00 94.25 101 GLY A N 1
ATOM 811 C CA . GLY A 1 101 ? -4.910 -10.655 -15.533 1.00 94.25 101 GLY A CA 1
ATOM 812 C C . GLY A 1 101 ? -5.408 -9.313 -14.963 1.00 94.25 101 GLY A C 1
ATOM 813 O O . GLY A 1 101 ? -6.615 -9.044 -14.975 1.00 94.25 101 GLY A O 1
ATOM 814 N N . CYS A 1 102 ? -4.489 -8.451 -14.509 1.00 96.50 102 CYS A N 1
ATOM 815 C CA . CYS A 1 102 ? -4.716 -7.144 -13.893 1.00 96.50 102 CYS A CA 1
ATOM 816 C C . CYS A 1 102 ? -5.725 -7.181 -12.734 1.00 96.50 102 CYS A C 1
ATOM 818 O O . CYS A 1 102 ? -6.480 -6.227 -12.557 1.00 96.50 102 CYS A O 1
ATOM 820 N N . GLN A 1 103 ? -5.769 -8.279 -11.969 1.00 95.25 103 GLN A N 1
ATOM 821 C CA . GLN A 1 103 ? -6.783 -8.476 -10.928 1.00 95.25 103 GLN A CA 1
ATOM 822 C C . GLN A 1 103 ? -6.657 -7.435 -9.819 1.00 95.25 103 GLN A C 1
ATOM 824 O O . GLN A 1 103 ? -7.607 -6.701 -9.590 1.00 95.25 103 GLN A O 1
ATOM 829 N N . VAL A 1 104 ? -5.458 -7.263 -9.254 1.00 96.50 104 VAL A N 1
ATOM 830 C CA . VAL A 1 104 ? -5.167 -6.259 -8.213 1.00 96.50 104 VAL A CA 1
ATOM 831 C C . VAL A 1 104 ? -5.577 -4.841 -8.642 1.00 96.50 104 VAL A C 1
ATOM 833 O O . VAL A 1 104 ? -6.148 -4.088 -7.855 1.00 96.50 104 VAL A O 1
ATOM 836 N N . ARG A 1 105 ? -5.403 -4.498 -9.925 1.00 97.00 105 ARG A N 1
ATOM 837 C CA . ARG A 1 105 ? -5.880 -3.222 -10.477 1.00 97.00 105 ARG A CA 1
ATOM 838 C C . ARG A 1 105 ? -7.400 -3.129 -10.504 1.00 97.00 105 ARG A C 1
ATOM 840 O O . ARG A 1 105 ? -7.949 -2.103 -10.126 1.00 97.00 105 ARG A O 1
ATOM 847 N N . LYS A 1 106 ? -8.074 -4.172 -10.987 1.00 96.12 106 LYS A N 1
ATOM 848 C CA . LYS A 1 106 ? -9.532 -4.182 -11.168 1.00 96.12 106 LYS A CA 1
ATOM 849 C C . LYS A 1 106 ? -10.290 -4.275 -9.845 1.00 96.12 106 LYS A C 1
ATOM 851 O O . LYS A 1 106 ? -11.344 -3.665 -9.732 1.00 96.12 106 LYS A O 1
ATOM 856 N N . SER A 1 107 ? -9.785 -5.048 -8.885 1.00 96.69 107 SER A N 1
ATOM 857 C CA . SER A 1 107 ? -10.470 -5.316 -7.618 1.00 96.69 107 SER A CA 1
ATOM 858 C C . SER A 1 107 ? -10.062 -4.365 -6.502 1.00 96.69 107 SER A C 1
ATOM 860 O O . SER A 1 107 ? -10.894 -4.029 -5.670 1.00 96.69 107 SER A O 1
ATOM 862 N N . CYS A 1 108 ? -8.793 -3.949 -6.471 1.00 96.88 108 CYS A N 1
ATOM 863 C CA . CYS A 1 108 ? -8.243 -3.158 -5.372 1.00 96.88 108 CYS A CA 1
ATOM 864 C C . CYS A 1 108 ? -7.851 -1.740 -5.803 1.00 96.88 108 CYS A C 1
ATOM 866 O O . CYS A 1 108 ? -7.462 -0.956 -4.950 1.00 96.88 108 CYS A O 1
ATOM 868 N N . GLY A 1 109 ? -7.890 -1.396 -7.095 1.00 97.69 109 GLY A N 1
ATOM 869 C CA . GLY A 1 109 ? -7.448 -0.078 -7.569 1.00 97.69 109 GLY A CA 1
ATOM 870 C C . GLY A 1 109 ? -5.956 0.189 -7.321 1.00 97.69 109 GLY A C 1
ATOM 871 O O . GLY A 1 109 ? -5.549 1.330 -7.106 1.00 97.69 109 GLY A O 1
ATOM 872 N N . LEU A 1 110 ? -5.140 -0.872 -7.331 1.00 98.31 110 LEU A N 1
ATOM 873 C CA . LEU A 1 110 ? -3.691 -0.819 -7.122 1.00 98.31 110 LEU A CA 1
ATOM 874 C C . LEU A 1 110 ? -2.919 -1.178 -8.408 1.00 98.31 110 LEU A C 1
ATOM 876 O O . LEU A 1 110 ? -3.411 -1.961 -9.226 1.00 98.31 110 LEU A O 1
ATOM 880 N N . PRO A 1 111 ? -1.698 -0.657 -8.621 1.00 97.62 111 PRO A N 1
ATOM 881 C CA . PRO A 1 111 ? -0.878 -1.030 -9.767 1.00 97.62 111 PRO A CA 1
ATOM 882 C C . PRO A 1 111 ? -0.596 -2.535 -9.808 1.00 97.62 111 PRO A C 1
ATOM 884 O O . PRO A 1 111 ? -0.067 -3.106 -8.859 1.00 97.62 111 PRO A O 1
ATOM 887 N N . CYS A 1 112 ? -0.934 -3.175 -10.926 1.00 97.50 112 CYS A N 1
ATOM 888 C CA . CYS A 1 112 ? -0.539 -4.554 -11.202 1.00 97.50 112 CYS A CA 1
ATOM 889 C C . CYS A 1 112 ? 0.818 -4.612 -11.914 1.00 97.50 112 CYS A C 1
ATOM 891 O O . CYS A 1 112 ? 1.316 -3.595 -12.409 1.00 97.50 112 CYS A O 1
ATOM 893 N N . ALA A 1 113 ? 1.362 -5.821 -12.056 1.00 96.75 113 ALA A N 1
ATOM 894 C CA . ALA A 1 113 ? 2.627 -6.096 -12.735 1.00 96.75 113 ALA A CA 1
ATOM 895 C C . ALA A 1 113 ? 2.755 -5.387 -14.103 1.00 96.75 113 ALA A C 1
ATOM 897 O O . ALA A 1 113 ? 3.761 -4.737 -14.371 1.00 96.75 113 ALA A O 1
ATOM 898 N N . CYS A 1 114 ? 1.711 -5.402 -14.943 1.00 94.25 114 CYS A N 1
ATOM 899 C CA . CYS A 1 114 ? 1.751 -4.744 -16.259 1.00 94.25 114 CYS A CA 1
ATOM 900 C C . CYS A 1 114 ? 2.038 -3.238 -16.212 1.00 94.25 114 CYS A C 1
ATOM 902 O O . CYS A 1 114 ? 2.617 -2.702 -17.147 1.00 94.25 114 CYS A O 1
ATOM 904 N N . ILE A 1 115 ? 1.571 -2.542 -15.174 1.00 94.44 115 ILE A N 1
ATOM 905 C CA . ILE A 1 115 ? 1.824 -1.104 -15.019 1.00 94.44 115 ILE A CA 1
ATOM 906 C C . ILE A 1 115 ? 3.178 -0.897 -14.347 1.00 94.44 115 ILE A C 1
ATOM 908 O O . ILE A 1 115 ? 3.938 -0.011 -14.728 1.00 94.44 115 ILE A O 1
ATOM 912 N N . LEU A 1 116 ? 3.474 -1.718 -13.337 1.00 96.44 116 LEU A N 1
ATOM 913 C CA . LEU A 1 116 ? 4.693 -1.610 -12.546 1.00 96.44 116 LEU A CA 1
ATOM 914 C C . LEU A 1 116 ? 5.954 -1.760 -13.392 1.00 96.44 116 LEU A C 1
ATOM 916 O O . LEU A 1 116 ? 6.940 -1.085 -13.106 1.00 96.44 116 LEU A O 1
ATOM 920 N N . SER A 1 117 ? 5.921 -2.574 -14.449 1.00 94.50 117 SER A N 1
ATOM 921 C CA . SER A 1 117 ? 7.071 -2.731 -15.340 1.00 94.50 117 SER A CA 1
ATOM 922 C C . SER A 1 117 ? 7.509 -1.410 -15.974 1.00 94.50 117 SER A C 1
ATOM 924 O O . SER A 1 117 ? 8.708 -1.166 -16.084 1.00 94.50 117 SER A O 1
ATOM 926 N N . ALA A 1 118 ? 6.564 -0.528 -16.320 1.00 93.88 118 ALA A N 1
ATOM 927 C CA . ALA A 1 118 ? 6.870 0.781 -16.883 1.00 93.88 118 ALA A CA 1
ATOM 928 C C . ALA A 1 118 ? 7.612 1.663 -15.871 1.00 93.88 118 ALA A C 1
ATOM 930 O O . ALA A 1 118 ? 8.677 2.176 -16.199 1.00 93.88 118 ALA A O 1
ATOM 931 N N . TYR A 1 119 ? 7.110 1.768 -14.635 1.00 95.44 119 TYR A N 1
ATOM 932 C CA . TYR A 1 119 ? 7.745 2.560 -13.572 1.00 95.44 119 TYR A CA 1
ATOM 933 C C . TYR A 1 119 ? 9.128 2.029 -13.186 1.00 95.44 119 TYR A C 1
ATOM 935 O O . TYR A 1 119 ? 10.062 2.800 -12.980 1.00 95.44 119 TYR A O 1
ATOM 943 N N . LEU A 1 120 ? 9.276 0.704 -13.100 1.00 93.62 120 LEU A N 1
ATOM 944 C CA . LEU A 1 120 ? 10.557 0.080 -12.770 1.00 93.62 120 LEU A CA 1
ATOM 945 C C . LEU A 1 120 ? 11.591 0.278 -13.883 1.00 93.62 120 LEU A C 1
ATOM 947 O O . LEU A 1 120 ? 12.764 0.488 -13.585 1.00 93.62 120 LEU A O 1
ATOM 951 N N . PHE A 1 121 ? 11.167 0.244 -15.149 1.00 93.38 121 PHE A N 1
ATOM 952 C CA . PHE A 1 121 ? 12.052 0.450 -16.293 1.00 93.38 121 PHE A CA 1
ATOM 953 C C . PHE A 1 121 ? 12.417 1.924 -16.506 1.00 93.38 121 PHE A C 1
ATOM 955 O O . PHE A 1 121 ? 13.572 2.230 -16.794 1.00 93.38 121 PHE A O 1
ATOM 962 N N . SER A 1 122 ? 11.456 2.844 -16.362 1.00 94.81 122 SER A N 1
ATOM 963 C CA . SER A 1 122 ? 11.698 4.284 -16.518 1.00 94.81 122 SER A CA 1
ATOM 964 C C . SER A 1 122 ? 12.398 4.908 -15.308 1.00 94.81 122 SER A C 1
ATOM 966 O O . SER A 1 122 ? 12.978 5.987 -15.425 1.00 94.81 122 SER A O 1
ATOM 968 N N . GLY A 1 123 ? 12.358 4.241 -14.149 1.00 93.62 123 GLY A N 1
ATOM 969 C CA . GLY A 1 123 ? 12.836 4.785 -12.879 1.00 93.62 123 GLY A CA 1
ATOM 970 C C . GLY A 1 123 ? 11.906 5.847 -12.285 1.00 93.62 123 GLY A C 1
ATOM 971 O O . GLY A 1 123 ? 12.301 6.560 -11.362 1.00 93.62 123 GLY A O 1
ATOM 972 N N . GLU A 1 124 ? 10.686 5.977 -12.808 1.00 96.25 124 GLU A N 1
ATOM 973 C CA . GLU A 1 124 ? 9.696 6.929 -12.317 1.00 96.25 124 GLU A CA 1
ATOM 974 C C . GLU A 1 124 ? 8.993 6.440 -11.046 1.00 96.25 124 GLU A C 1
ATOM 976 O O . GLU A 1 124 ? 8.998 5.262 -10.676 1.00 96.25 124 GLU A O 1
ATOM 981 N N . TYR A 1 125 ? 8.349 7.387 -10.369 1.00 96.94 125 TYR A N 1
ATOM 982 C CA . TYR A 1 125 ? 7.584 7.131 -9.161 1.00 96.94 125 TYR A CA 1
ATOM 983 C C . TYR A 1 125 ? 6.120 6.847 -9.474 1.00 96.94 125 TYR A C 1
ATOM 985 O O . TYR A 1 125 ? 5.514 7.492 -10.331 1.00 96.94 125 TYR A O 1
ATOM 993 N N . ILE A 1 126 ? 5.528 5.929 -8.711 1.00 97.44 126 ILE A N 1
ATOM 994 C CA . ILE A 1 126 ? 4.081 5.745 -8.708 1.00 97.44 126 ILE A CA 1
ATOM 995 C C . ILE A 1 126 ? 3.473 6.966 -8.021 1.00 97.44 126 ILE A C 1
ATOM 997 O O . ILE A 1 126 ? 3.794 7.268 -6.870 1.00 97.44 126 ILE A O 1
ATOM 1001 N N . LEU A 1 127 ? 2.605 7.676 -8.736 1.00 96.94 127 LEU A N 1
ATOM 1002 C CA . LEU A 1 127 ? 1.917 8.845 -8.202 1.00 96.94 127 LEU A CA 1
ATOM 1003 C C . LEU A 1 127 ? 0.845 8.423 -7.199 1.00 96.94 127 LEU A C 1
ATOM 1005 O O . LEU A 1 127 ? 0.144 7.429 -7.411 1.00 96.94 127 LEU A O 1
ATOM 1009 N N . LEU A 1 128 ? 0.679 9.202 -6.133 1.00 97.38 128 LEU A N 1
ATOM 1010 C CA . LEU A 1 128 ? -0.295 8.912 -5.084 1.00 97.38 128 LEU A CA 1
ATOM 1011 C C . LEU A 1 128 ? -1.727 8.880 -5.644 1.00 97.38 128 LEU A C 1
ATOM 1013 O O . LEU A 1 128 ? -2.537 8.052 -5.249 1.00 97.38 128 LEU A O 1
ATOM 1017 N N . GLU A 1 129 ? -2.024 9.725 -6.627 1.00 96.12 129 GLU A N 1
ATOM 1018 C CA . GLU A 1 129 ? -3.329 9.836 -7.284 1.00 96.12 129 GLU A CA 1
ATOM 1019 C C . GLU A 1 129 ? -3.695 8.593 -8.105 1.00 96.12 129 GLU A C 1
ATOM 1021 O O . GLU A 1 129 ? -4.866 8.387 -8.416 1.00 96.12 129 GLU A O 1
ATOM 1026 N N . SER A 1 130 ? -2.708 7.760 -8.450 1.00 95.38 130 SER A N 1
ATOM 1027 C CA . SER A 1 130 ? -2.937 6.493 -9.153 1.00 95.38 130 SER A CA 1
ATOM 1028 C C . SER A 1 130 ? -3.387 5.357 -8.229 1.00 95.38 130 SER A C 1
ATOM 1030 O O . SER A 1 130 ? -3.795 4.304 -8.717 1.00 95.38 130 SER A O 1
ATOM 1032 N N . ILE A 1 131 ? -3.317 5.571 -6.911 1.00 98.12 131 ILE A N 1
ATOM 1033 C CA . ILE A 1 131 ? -3.764 4.638 -5.881 1.00 98.12 131 ILE A CA 1
ATOM 1034 C C . ILE A 1 131 ? -5.199 4.985 -5.483 1.00 98.12 131 ILE A C 1
ATOM 1036 O O . ILE A 1 131 ? -5.525 6.153 -5.232 1.00 98.12 131 ILE A O 1
ATOM 1040 N N . ASP A 1 132 ? -6.057 3.970 -5.388 1.00 97.62 132 ASP A N 1
ATOM 1041 C CA . ASP A 1 132 ? -7.430 4.158 -4.920 1.00 97.62 132 ASP A CA 1
ATOM 1042 C C . ASP A 1 132 ? -7.473 4.912 -3.581 1.00 97.62 132 ASP A C 1
ATOM 1044 O O . ASP A 1 132 ? -6.626 4.718 -2.703 1.00 97.62 132 ASP A O 1
ATOM 1048 N N . ILE A 1 133 ? -8.452 5.809 -3.435 1.00 96.25 133 ILE A N 1
ATOM 1049 C CA . ILE A 1 133 ? -8.624 6.613 -2.221 1.00 96.25 133 ILE A CA 1
ATOM 1050 C C . ILE A 1 133 ? -8.760 5.739 -0.974 1.00 96.25 133 ILE A C 1
ATOM 1052 O O . ILE A 1 133 ? -8.236 6.116 0.069 1.00 96.25 133 ILE A O 1
ATOM 1056 N N . PHE A 1 134 ? -9.356 4.550 -1.101 1.00 95.31 134 PHE A N 1
ATOM 1057 C CA . PHE A 1 134 ? -9.495 3.591 -0.012 1.00 95.31 134 PHE A CA 1
ATOM 1058 C C . PHE A 1 134 ? -8.163 3.315 0.699 1.00 95.31 134 PHE A C 1
ATOM 1060 O O . PHE A 1 134 ? -8.092 3.367 1.922 1.00 95.31 134 PHE A O 1
ATOM 1067 N N . TRP A 1 135 ? -7.080 3.104 -0.054 1.00 97.44 135 TRP A N 1
ATOM 1068 C CA . TRP A 1 135 ? -5.764 2.794 0.520 1.00 97.44 135 TRP A CA 1
ATOM 1069 C C . TRP A 1 135 ? -5.002 4.020 1.023 1.00 97.44 135 TRP A C 1
ATOM 1071 O O . TRP A 1 135 ? -3.991 3.867 1.711 1.00 97.44 135 TRP A O 1
ATOM 1081 N N . ARG A 1 136 ? -5.454 5.223 0.650 1.00 96.38 136 ARG A N 1
ATOM 1082 C CA . ARG A 1 136 ? -4.881 6.513 1.066 1.00 96.38 136 ARG A CA 1
ATOM 1083 C C . ARG A 1 136 ? -5.547 7.072 2.320 1.00 96.38 136 ARG A C 1
ATOM 1085 O O . ARG A 1 136 ? -4.981 7.937 2.984 1.00 96.38 136 ARG A O 1
ATOM 1092 N N . THR A 1 137 ? -6.739 6.588 2.649 1.00 95.00 137 THR A N 1
ATOM 1093 C CA . THR A 1 137 ? -7.469 6.978 3.852 1.00 95.00 137 THR A CA 1
ATOM 1094 C C . THR A 1 137 ? -6.902 6.247 5.067 1.00 95.00 137 THR A C 1
ATOM 1096 O O . THR A 1 137 ? -7.289 5.126 5.376 1.00 95.00 137 THR A O 1
ATOM 1099 N N . LEU A 1 138 ? -5.968 6.904 5.759 1.00 94.94 138 LEU A N 1
ATOM 1100 C CA . LEU A 1 138 ? -5.330 6.425 6.993 1.00 94.94 138 LEU A CA 1
ATOM 1101 C C . LEU A 1 138 ? -5.906 7.119 8.234 1.00 94.94 138 LEU A C 1
ATOM 1103 O O . LEU A 1 138 ? -5.164 7.567 9.106 1.00 94.94 138 LEU A O 1
ATOM 1107 N N . ASP A 1 139 ? -7.227 7.266 8.278 1.00 91.00 139 ASP A N 1
ATOM 1108 C CA . ASP A 1 139 ? -7.944 7.918 9.370 1.00 91.00 139 ASP A CA 1
ATOM 1109 C C . ASP A 1 139 ? -9.366 7.349 9.500 1.00 91.00 139 ASP A C 1
ATOM 1111 O O . ASP A 1 139 ? -10.002 7.003 8.504 1.00 91.00 139 ASP A O 1
ATOM 1115 N N . VAL A 1 140 ? -9.862 7.248 10.737 1.00 84.06 140 VAL A N 1
ATOM 1116 C CA . VAL A 1 140 ? -11.165 6.641 11.079 1.00 84.06 140 VAL A CA 1
ATOM 1117 C C . VAL A 1 140 ? -12.222 7.718 11.379 1.00 84.06 140 VAL A C 1
ATOM 1119 O O . VAL A 1 140 ? -13.269 7.419 11.941 1.00 84.06 140 VAL A O 1
ATOM 1122 N N . SER A 1 141 ? -12.008 8.985 10.991 1.00 73.62 141 SER A N 1
ATOM 1123 C CA . SER A 1 141 ? -12.859 10.136 11.375 1.00 73.62 141 SER A CA 1
ATOM 1124 C C . SER A 1 141 ? -14.360 10.045 11.065 1.00 73.62 141 SER A C 1
ATOM 1126 O O . SER A 1 141 ? -15.117 10.890 11.545 1.00 73.62 141 SER A O 1
ATOM 1128 N N . TRP A 1 142 ? -14.822 9.014 10.354 1.00 61.75 142 TRP A N 1
ATOM 1129 C CA . TRP A 1 142 ? -16.238 8.650 10.261 1.00 61.75 142 TRP A CA 1
ATOM 1130 C C . TRP A 1 142 ? -16.904 8.391 11.629 1.00 61.75 142 TRP A C 1
ATOM 1132 O O . TRP A 1 142 ? -18.115 8.529 11.755 1.00 61.75 142 TRP A O 1
ATOM 1142 N N . SER A 1 143 ? -16.142 8.039 12.669 1.00 53.88 143 SER A N 1
ATOM 1143 C CA . SER A 1 143 ? -16.682 7.626 13.970 1.00 53.88 143 SER A CA 1
ATOM 1144 C C . SER A 1 143 ? -16.894 8.751 14.988 1.00 53.88 143 SER A C 1
ATOM 1146 O O . SER A 1 143 ? -17.011 8.454 16.176 1.00 53.88 143 SER A O 1
ATOM 1148 N N . LYS A 1 144 ? -16.932 10.030 14.588 1.00 56.41 144 LYS A N 1
ATOM 1149 C CA . LYS A 1 144 ? -17.377 11.080 15.520 1.00 56.41 144 LYS A CA 1
ATOM 1150 C C . LYS A 1 144 ? -18.868 10.864 15.793 1.00 56.41 144 LYS A C 1
ATOM 1152 O O . LYS A 1 144 ? -19.645 10.948 14.840 1.00 56.41 144 LYS A O 1
ATOM 1157 N N . PRO A 1 145 ? -19.279 10.567 17.042 1.00 54.59 145 PRO A N 1
ATOM 1158 C CA . PRO A 1 145 ? -20.690 10.596 17.388 1.00 54.59 145 PRO A CA 1
ATOM 1159 C C . PRO A 1 145 ? -21.210 11.980 17.010 1.00 54.59 145 PRO A C 1
ATOM 1161 O O . PRO A 1 145 ? -20.545 12.977 17.301 1.00 54.59 145 PRO A O 1
ATOM 1164 N N . LEU A 1 146 ? -22.352 12.038 16.326 1.00 58.22 146 LEU A N 1
ATOM 1165 C CA . LEU A 1 146 ? -23.103 13.283 16.285 1.00 58.22 146 LEU A CA 1
ATOM 1166 C C . LEU A 1 146 ? -23.343 13.632 17.752 1.00 58.22 146 LEU A C 1
ATOM 1168 O O . LEU A 1 146 ? -23.870 12.803 18.492 1.00 58.22 146 LEU A O 1
ATOM 1172 N N . GLU A 1 147 ? -22.839 14.781 18.190 1.00 61.78 147 GLU A N 1
ATOM 1173 C CA . GLU A 1 147 ? -23.283 15.338 19.457 1.00 61.78 147 GLU A CA 1
ATOM 1174 C C . GLU A 1 147 ? -24.806 15.403 19.336 1.00 61.78 147 GLU A C 1
ATOM 1176 O O . GLU A 1 147 ? -25.320 16.002 18.387 1.00 61.78 147 GLU A O 1
ATOM 1181 N N . ASP A 1 148 ? -25.509 14.668 20.199 1.00 56.97 148 ASP A N 1
ATOM 1182 C CA . ASP A 1 148 ? -26.950 14.807 20.331 1.00 56.97 148 ASP A CA 1
ATOM 1183 C C . ASP A 1 148 ? -27.171 16.279 20.699 1.00 56.97 148 ASP A C 1
ATOM 1185 O O . ASP A 1 148 ? -26.909 16.686 21.830 1.00 56.97 148 ASP A O 1
ATOM 1189 N N . GLU A 1 149 ? -27.538 17.113 19.720 1.00 55.22 149 GLU A N 1
ATOM 1190 C CA . GLU A 1 149 ? -28.051 18.446 20.005 1.00 55.22 149 GLU A CA 1
ATOM 1191 C C . GLU A 1 149 ? -29.251 18.229 20.928 1.00 55.22 149 GLU A C 1
ATOM 1193 O O . GLU A 1 149 ? -30.227 17.593 20.528 1.00 55.22 149 GLU A O 1
ATOM 1198 N N . ASP A 1 150 ? -29.131 18.686 22.177 1.00 53.12 150 ASP A N 1
ATOM 1199 C CA . ASP A 1 150 ? -30.194 18.658 23.178 1.00 53.12 150 ASP A CA 1
ATOM 1200 C C . ASP A 1 150 ? -31.495 19.222 22.559 1.00 53.12 150 ASP A C 1
ATOM 1202 O O . ASP A 1 150 ? -31.621 20.437 22.371 1.00 53.12 150 ASP A O 1
ATOM 1206 N N . ILE A 1 151 ? -32.450 18.343 22.217 1.00 48.31 151 ILE A N 1
ATOM 1207 C CA . ILE A 1 151 ? -33.834 18.689 21.831 1.00 48.31 151 ILE A CA 1
ATOM 1208 C C . ILE A 1 151 ? -34.734 18.632 23.063 1.00 48.31 151 ILE A C 1
ATOM 1210 O O . ILE A 1 151 ? -34.729 17.589 23.758 1.00 48.31 151 ILE A O 1
#

Secondary structure (DSSP, 8-state):
----------------------PPP---HHHHHHHHHHHHHHHHHHHHHHHHHHHHH---GGG--GGGTTTBTTB-HHHHHHHHHHHHHHTSTT--GGG-TTHHHHHH----HHHHHHHHHHTPPPPGGGS-HHHH----GGGPPPP----

Radius of gyration: 34.79 Å; chains: 1; bounding box: 48×36×127 Å

pLDDT: mean 82.67, std 21.99, range [27.55, 98.31]

InterPro domains:
  IPR052579 Zinc finger SWIM domain-containing protein [PTHR31569] (27-135)

Organism: Artemisia annua (NCBI:txid35608)